Protein AF-A0A8I1QKW9-F1 (afdb_monomer)

Mean predicted aligned error: 4.14 Å

Foldseek 3Di:
DWDADPQWIWDWDDDQWIKTWIADHPPRDTDPDIFTDGVVVPPVNSVVRVNVVVVVVVVVVVVVVVVVD

Sequence (69 aa):
MDDSYRGYTIRVTRAAQWHAILLEPGTGAVLPTKATALLREGRGIAMDRARKLVDIYVTASEFSRERAA

Secondary structure (DSSP, 8-state):
--EEETTEEEEEEESSSEEEEEE-TTT-PBPS--EEE-TTTHHHHHHHHHHHHHHHHHHHHHHHHHTT-

Radius of gyration: 12.97 Å; Cα contacts (8 Å, |Δi|>4): 103; chains: 1; bounding box: 29×24×40 Å

Structure (mmCIF, N/CA/C/O backbone):
data_AF-A0A8I1QKW9-F1
#
_entry.id   AF-A0A8I1QKW9-F1
#
loop_
_atom_site.group_PDB
_atom_site.id
_atom_site.type_symbol
_atom_site.label_atom_id
_atom_site.label_alt_id
_atom_site.label_comp_id
_atom_site.label_asym_id
_atom_site.label_entity_id
_atom_site.label_seq_id
_atom_site.pdbx_PDB_ins_code
_atom_site.Cartn_x
_atom_site.Cartn_y
_atom_site.Cartn_z
_atom_site.occupancy
_atom_site.B_iso_or_equiv
_atom_site.auth_seq_id
_atom_site.auth_comp_id
_atom_site.auth_asym_id
_atom_site.auth_atom_id
_atom_site.pdbx_PDB_model_num
ATOM 1 N N . MET A 1 1 ? 6.406 -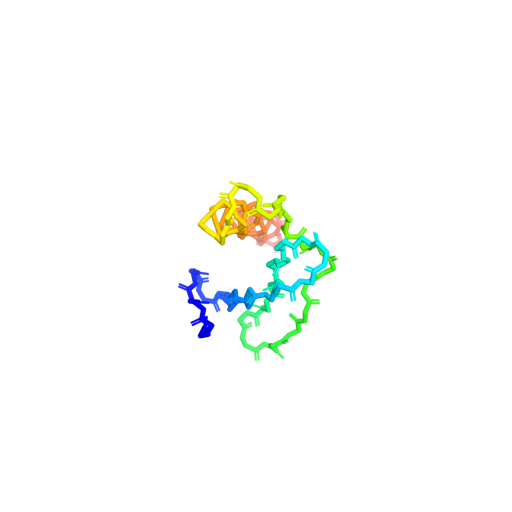12.388 -3.634 1.00 67.19 1 MET A N 1
ATOM 2 C CA . MET A 1 1 ? 6.389 -12.578 -2.174 1.00 67.19 1 MET A CA 1
ATOM 3 C C . MET A 1 1 ? 5.752 -11.344 -1.573 1.00 67.19 1 MET A C 1
ATOM 5 O O . MET A 1 1 ? 6.182 -10.236 -1.909 1.00 67.19 1 MET A O 1
ATOM 9 N N . ASP A 1 2 ? 4.679 -11.557 -0.823 1.00 85.50 2 ASP A N 1
ATOM 10 C CA . ASP A 1 2 ? 3.943 -10.497 -0.138 1.00 85.50 2 ASP A CA 1
ATOM 11 C C . ASP A 1 2 ? 4.756 -10.033 1.078 1.00 85.50 2 ASP A C 1
ATOM 13 O O . ASP A 1 2 ? 5.472 -10.836 1.676 1.00 85.50 2 ASP A O 1
ATOM 17 N N . ASP A 1 3 ? 4.700 -8.739 1.385 1.00 92.75 3 ASP A N 1
ATOM 18 C CA . ASP A 1 3 ? 5.356 -8.139 2.554 1.00 92.75 3 ASP A CA 1
ATOM 19 C C . ASP A 1 3 ? 4.290 -7.703 3.566 1.00 92.75 3 ASP A C 1
ATOM 21 O O . ASP A 1 3 ? 3.168 -7.384 3.173 1.00 92.75 3 ASP A O 1
ATOM 25 N N . SER A 1 4 ? 4.618 -7.687 4.854 1.00 94.31 4 SER A N 1
ATOM 26 C CA . SER A 1 4 ? 3.697 -7.252 5.910 1.00 94.31 4 SER A CA 1
ATOM 27 C C . SER A 1 4 ? 4.225 -5.995 6.585 1.00 94.31 4 SER A C 1
ATOM 29 O O . SER A 1 4 ? 5.397 -5.921 6.956 1.00 94.31 4 SER A O 1
ATOM 31 N N . TYR A 1 5 ? 3.365 -4.991 6.749 1.00 96.50 5 TYR A N 1
ATOM 32 C CA . TYR A 1 5 ? 3.721 -3.730 7.390 1.00 96.50 5 TYR A CA 1
ATOM 33 C C . TYR A 1 5 ? 2.557 -3.194 8.223 1.00 96.50 5 TYR A C 1
ATOM 35 O O . TYR A 1 5 ? 1.468 -2.967 7.702 1.00 96.50 5 TYR A O 1
ATOM 43 N N . ARG A 1 6 ? 2.778 -3.008 9.533 1.00 94.31 6 ARG A N 1
ATOM 44 C CA . ARG A 1 6 ? 1.747 -2.584 10.508 1.00 94.31 6 ARG A CA 1
ATOM 45 C C . ARG A 1 6 ? 0.450 -3.415 10.437 1.00 94.31 6 ARG A C 1
ATOM 47 O O . ARG A 1 6 ? -0.643 -2.890 10.607 1.00 94.31 6 ARG A O 1
ATOM 54 N N . GLY A 1 7 ? 0.573 -4.712 10.145 1.00 94.12 7 GLY A N 1
ATOM 55 C CA . GLY A 1 7 ? -0.556 -5.638 9.983 1.00 94.12 7 GLY A CA 1
ATOM 56 C C . GLY A 1 7 ? -1.198 -5.642 8.591 1.00 94.12 7 GLY A C 1
ATOM 57 O O . GLY A 1 7 ? -1.897 -6.595 8.258 1.00 94.12 7 GLY A O 1
ATOM 58 N N . TYR A 1 8 ? -0.922 -4.648 7.746 1.00 95.62 8 TYR A N 1
ATOM 59 C CA . TYR A 1 8 ? -1.364 -4.644 6.353 1.00 95.62 8 TYR A CA 1
ATOM 60 C C . TYR A 1 8 ? -0.481 -5.556 5.512 1.00 95.62 8 TYR A C 1
ATOM 62 O O . TYR A 1 8 ? 0.739 -5.592 5.682 1.00 95.62 8 TYR A O 1
ATOM 70 N N . THR A 1 9 ? -1.089 -6.246 4.550 1.00 97.25 9 THR A N 1
ATOM 71 C CA . THR A 1 9 ? -0.331 -7.003 3.547 1.00 97.25 9 THR A CA 1
ATOM 72 C C . THR A 1 9 ? -0.104 -6.137 2.316 1.00 97.25 9 THR A C 1
ATOM 74 O O . THR A 1 9 ? -1.044 -5.575 1.756 1.00 97.25 9 THR A O 1
ATOM 77 N N . ILE A 1 10 ? 1.145 -6.050 1.870 1.00 97.50 10 ILE A N 1
ATOM 78 C CA . ILE A 1 10 ? 1.556 -5.352 0.658 1.00 97.50 10 ILE A CA 1
ATOM 79 C C . ILE A 1 10 ? 1.912 -6.389 -0.404 1.00 97.50 10 ILE A C 1
ATOM 81 O O . ILE A 1 10 ? 2.943 -7.068 -0.335 1.00 97.50 10 ILE A O 1
ATOM 85 N N . ARG A 1 11 ? 1.079 -6.471 -1.440 1.00 96.12 11 ARG A N 1
ATOM 86 C CA . ARG A 1 11 ? 1.326 -7.312 -2.611 1.00 96.12 11 ARG A CA 1
ATOM 87 C C . ARG A 1 11 ? 1.834 -6.460 -3.758 1.00 96.12 11 ARG A C 1
ATOM 89 O O . ARG A 1 11 ? 1.118 -5.601 -4.269 1.00 96.12 11 ARG A O 1
ATOM 96 N N . VAL A 1 12 ? 3.067 -6.721 -4.190 1.00 95.94 12 VAL A N 1
ATOM 97 C CA . VAL A 1 12 ? 3.675 -5.995 -5.309 1.00 95.94 12 VAL A CA 1
ATOM 98 C C . VAL A 1 12 ? 3.662 -6.840 -6.577 1.00 95.94 12 VAL A C 1
ATOM 100 O O . VAL A 1 12 ? 4.312 -7.883 -6.639 1.00 95.94 12 VAL A O 1
ATOM 103 N N . THR A 1 13 ? 2.958 -6.363 -7.600 1.00 95.19 13 THR A N 1
ATOM 104 C CA . THR A 1 13 ? 2.875 -6.980 -8.929 1.00 95.19 13 THR A CA 1
ATOM 105 C C . THR A 1 13 ? 3.549 -6.102 -9.976 1.00 95.19 13 THR A C 1
ATOM 107 O O . THR A 1 13 ? 3.568 -4.874 -9.858 1.00 95.19 13 THR A O 1
ATOM 110 N N . ARG A 1 14 ? 4.074 -6.721 -11.033 1.00 95.19 14 ARG A N 1
ATOM 111 C CA . ARG A 1 14 ? 4.683 -6.021 -12.167 1.00 95.19 14 ARG A CA 1
ATOM 112 C C . ARG A 1 14 ? 3.813 -6.186 -13.407 1.00 95.19 14 ARG A C 1
ATOM 114 O O . ARG A 1 14 ? 3.511 -7.310 -13.788 1.00 95.19 14 ARG A O 1
ATOM 121 N N . ALA A 1 15 ? 3.470 -5.071 -14.038 1.00 89.94 15 ALA A N 1
ATOM 122 C CA . ALA A 1 15 ? 2.860 -5.029 -15.365 1.00 89.94 15 ALA A CA 1
ATOM 123 C C . ALA A 1 15 ? 3.621 -3.995 -16.217 1.00 89.94 15 ALA A C 1
ATOM 125 O O . ALA A 1 15 ? 4.847 -4.069 -16.306 1.00 89.94 15 ALA A O 1
ATOM 126 N N . ALA A 1 16 ? 2.934 -2.987 -16.766 1.00 95.00 16 ALA A N 1
ATOM 127 C CA . ALA A 1 16 ? 3.565 -1.820 -17.396 1.00 95.00 16 ALA A CA 1
ATOM 128 C C . ALA A 1 16 ? 4.360 -0.949 -16.397 1.00 95.00 16 ALA A C 1
ATOM 130 O O . ALA A 1 16 ? 5.252 -0.198 -16.780 1.00 95.00 16 ALA A O 1
ATOM 131 N N . GLN A 1 17 ? 4.049 -1.071 -15.107 1.00 97.31 17 GLN A N 1
ATOM 132 C CA . GLN A 1 17 ? 4.752 -0.455 -13.987 1.00 97.31 17 GLN A CA 1
ATOM 133 C C . GLN A 1 17 ? 4.652 -1.371 -12.755 1.00 97.31 17 GLN A C 1
ATOM 135 O O . GLN A 1 17 ? 3.975 -2.406 -12.788 1.00 97.31 17 GLN A O 1
ATOM 140 N N . TRP A 1 18 ? 5.341 -1.021 -11.674 1.00 97.75 18 TRP A N 1
ATOM 141 C CA . TRP A 1 18 ? 5.164 -1.674 -10.383 1.00 97.75 18 TRP A CA 1
ATOM 142 C C . TRP A 1 18 ? 3.886 -1.171 -9.726 1.00 97.75 18 TRP A C 1
ATOM 144 O O . TRP A 1 18 ? 3.652 0.035 -9.648 1.00 97.75 18 TRP A O 1
ATOM 154 N N . HIS A 1 19 ? 3.080 -2.102 -9.234 1.00 97.12 19 HIS A N 1
ATOM 155 C CA . HIS A 1 19 ? 1.860 -1.832 -8.488 1.00 97.12 19 HIS A CA 1
ATOM 156 C C . HIS A 1 19 ? 1.965 -2.489 -7.123 1.00 97.12 19 HIS A C 1
ATOM 158 O O . HIS A 1 19 ? 2.200 -3.690 -7.050 1.00 97.12 19 HIS A O 1
ATOM 164 N N . ALA A 1 20 ? 1.774 -1.715 -6.065 1.00 97.06 20 ALA A N 1
ATOM 165 C CA . ALA A 1 20 ? 1.695 -2.198 -4.700 1.00 97.06 20 ALA A CA 1
ATOM 166 C C . ALA A 1 20 ? 0.252 -2.061 -4.208 1.00 97.06 20 ALA A C 1
ATOM 168 O O . ALA A 1 20 ? -0.261 -0.952 -4.038 1.00 97.06 20 ALA A O 1
ATOM 169 N N . ILE A 1 21 ? -0.400 -3.206 -4.043 1.00 96.00 21 ILE A N 1
ATOM 170 C CA . ILE A 1 21 ? -1.770 -3.347 -3.557 1.00 96.00 21 ILE A CA 1
ATOM 171 C C . ILE A 1 21 ? -1.709 -3.577 -2.049 1.00 96.00 21 ILE A C 1
ATOM 173 O O . ILE A 1 21 ? -0.880 -4.359 -1.581 1.00 96.00 21 ILE A O 1
ATOM 177 N N . LEU A 1 22 ? -2.581 -2.898 -1.311 1.00 96.31 22 LEU A N 1
ATOM 178 C CA . LEU A 1 22 ? -2.678 -2.996 0.141 1.00 96.31 22 LEU A CA 1
ATOM 179 C C . LEU A 1 22 ? -3.901 -3.828 0.513 1.00 96.31 22 LEU A C 1
ATOM 181 O O . LEU A 1 22 ? -4.976 -3.611 -0.047 1.00 96.31 22 LEU A O 1
ATOM 185 N N . LEU A 1 23 ? -3.739 -4.751 1.453 1.00 95.50 23 LEU A N 1
ATOM 186 C CA . LEU A 1 23 ? -4.834 -5.507 2.046 1.00 95.50 23 LEU A CA 1
ATOM 187 C C . LEU A 1 23 ? -4.937 -5.162 3.529 1.00 95.50 23 LEU A C 1
ATOM 189 O O . LEU A 1 23 ? -3.925 -5.156 4.237 1.00 95.50 23 LEU A O 1
ATOM 193 N N . GLU A 1 24 ? -6.155 -4.879 3.976 1.00 93.06 24 GLU A N 1
ATOM 194 C CA . GLU A 1 24 ? -6.471 -4.527 5.356 1.00 93.06 24 GLU A CA 1
ATOM 195 C C . GLU A 1 24 ? -6.272 -5.726 6.308 1.00 93.06 24 GLU A C 1
ATOM 197 O O . GLU A 1 24 ? -6.659 -6.855 5.972 1.00 93.06 24 GLU A O 1
ATOM 202 N N . PRO A 1 25 ? -5.679 -5.512 7.501 1.00 91.44 25 PRO A N 1
ATOM 203 C CA . PRO A 1 25 ? -5.581 -6.543 8.527 1.00 91.44 25 PRO A CA 1
ATOM 204 C C . PRO A 1 25 ? -6.961 -7.056 8.950 1.00 91.44 25 PRO A C 1
ATOM 206 O O . PRO A 1 25 ? -7.897 -6.292 9.160 1.00 91.44 25 PRO A O 1
ATOM 209 N N . GLY A 1 26 ? -7.077 -8.371 9.133 1.00 89.56 26 GLY A N 1
ATOM 210 C CA . GLY A 1 26 ? -8.284 -9.022 9.650 1.00 89.56 26 GLY A CA 1
ATOM 211 C C . GLY A 1 26 ? -9.356 -9.296 8.595 1.00 89.56 26 GLY A C 1
ATOM 212 O O . GLY A 1 26 ? -9.891 -10.401 8.570 1.00 89.56 26 GLY A O 1
ATOM 213 N N . THR A 1 27 ? -9.634 -8.348 7.698 1.00 92.38 27 THR A N 1
ATOM 214 C CA . THR A 1 27 ? -10.645 -8.523 6.636 1.00 92.38 27 THR A CA 1
ATOM 215 C C . THR A 1 27 ? -10.049 -9.063 5.336 1.00 92.38 27 THR A C 1
ATOM 217 O O . THR A 1 27 ? -10.744 -9.718 4.561 1.00 92.38 27 THR A O 1
ATOM 220 N N . GLY A 1 28 ? -8.769 -8.777 5.068 1.00 91.88 28 GLY A N 1
ATOM 221 C CA . GLY A 1 28 ? -8.140 -9.052 3.776 1.00 91.88 28 GLY A CA 1
ATOM 222 C C . GLY A 1 28 ? -8.684 -8.183 2.636 1.00 91.88 28 GLY A C 1
ATOM 223 O O . GLY A 1 28 ? -8.369 -8.443 1.472 1.00 91.88 28 GLY A O 1
ATOM 224 N N . ALA A 1 29 ? -9.493 -7.163 2.943 1.00 93.81 29 ALA A N 1
ATOM 225 C CA . ALA A 1 29 ? -10.076 -6.281 1.945 1.00 93.81 29 ALA A CA 1
ATOM 226 C C . ALA A 1 29 ? -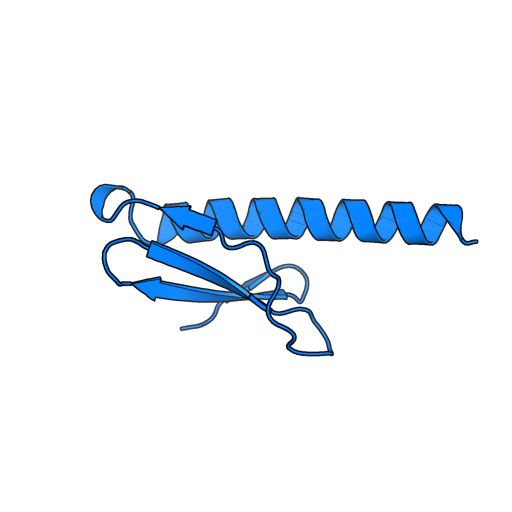8.982 -5.481 1.230 1.00 93.81 29 ALA A C 1
ATOM 228 O O . ALA A 1 29 ? -8.080 -4.927 1.859 1.00 93.81 29 ALA A O 1
ATOM 229 N N . VAL A 1 30 ? -9.066 -5.407 -0.098 1.00 94.88 30 VAL A N 1
ATOM 230 C CA . VAL A 1 30 ? -8.140 -4.600 -0.896 1.00 94.88 30 VAL A CA 1
ATOM 231 C C . VAL A 1 30 ? -8.495 -3.128 -0.731 1.00 94.88 30 VAL A C 1
ATOM 233 O O . VAL A 1 30 ? -9.612 -2.719 -1.047 1.00 94.88 30 VAL A O 1
ATOM 236 N N . LEU A 1 31 ? -7.534 -2.320 -0.283 1.00 92.44 31 LEU A N 1
ATOM 237 C CA . LEU A 1 31 ? -7.733 -0.878 -0.207 1.00 92.44 31 LEU A CA 1
ATOM 238 C C . LEU A 1 31 ? -7.806 -0.278 -1.620 1.00 92.44 31 LEU A C 1
ATOM 240 O O . LEU A 1 31 ? -7.060 -0.693 -2.513 1.00 92.44 31 LEU A O 1
ATOM 244 N N . PRO A 1 32 ? -8.669 0.731 -1.836 1.00 90.19 32 PRO A N 1
ATOM 245 C CA . PRO A 1 32 ? -8.879 1.315 -3.160 1.00 90.19 32 PRO A CA 1
ATOM 246 C C . PRO A 1 32 ? -7.633 2.042 -3.686 1.00 90.19 32 PRO A C 1
ATOM 248 O O . PRO A 1 32 ? -7.412 2.113 -4.897 1.00 90.19 32 PRO A O 1
ATOM 251 N N . THR A 1 33 ? -6.797 2.563 -2.787 1.00 91.31 33 THR A N 1
ATOM 252 C CA . THR A 1 33 ? -5.563 3.257 -3.153 1.00 91.31 33 THR A CA 1
ATOM 253 C C . THR A 1 33 ? -4.410 2.268 -3.258 1.00 91.31 33 THR A C 1
ATOM 255 O O . THR A 1 33 ? -4.099 1.538 -2.318 1.00 91.31 33 THR A O 1
ATOM 258 N N . LYS A 1 34 ? -3.724 2.294 -4.402 1.00 91.38 34 LYS A N 1
ATOM 259 C CA . LYS A 1 34 ? -2.500 1.528 -4.657 1.00 91.38 34 LYS A CA 1
ATOM 260 C C . LYS A 1 34 ? -1.312 2.462 -4.843 1.00 91.38 34 LYS A C 1
ATOM 262 O O . LYS A 1 34 ? -1.447 3.529 -5.440 1.00 91.38 34 LYS A O 1
ATOM 267 N N . ALA A 1 35 ? -0.137 2.031 -4.400 1.00 96.62 35 ALA A N 1
ATOM 268 C CA . ALA A 1 35 ? 1.114 2.709 -4.722 1.00 96.62 35 ALA 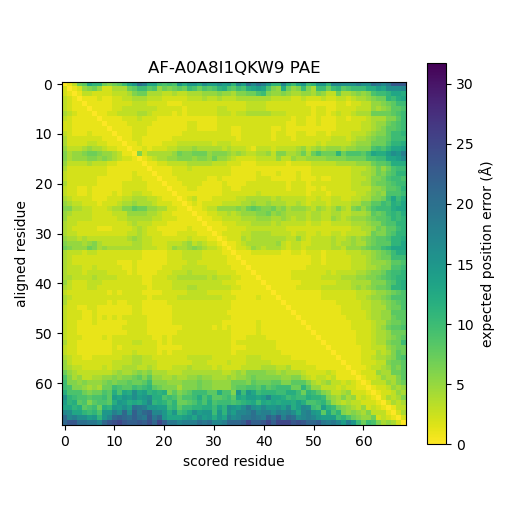A CA 1
ATOM 269 C C . ALA A 1 35 ? 1.640 2.224 -6.078 1.00 96.62 35 ALA A C 1
ATOM 271 O O . ALA A 1 35 ? 1.505 1.048 -6.428 1.00 96.62 35 ALA A O 1
ATOM 272 N N . THR A 1 36 ? 2.260 3.116 -6.847 1.00 97.50 36 THR A N 1
ATOM 273 C CA . THR A 1 36 ? 2.876 2.768 -8.133 1.00 97.50 36 THR A CA 1
ATOM 274 C C . THR A 1 36 ? 4.299 3.290 -8.242 1.00 97.50 36 THR A C 1
ATOM 276 O O . THR A 1 36 ? 4.660 4.296 -7.627 1.00 97.50 36 THR A O 1
ATOM 279 N N . ALA A 1 37 ? 5.118 2.608 -9.039 1.00 97.94 37 ALA A N 1
ATOM 280 C CA . ALA A 1 37 ? 6.441 3.080 -9.431 1.00 97.94 37 ALA A CA 1
ATOM 281 C C . ALA A 1 37 ? 6.768 2.641 -10.858 1.00 97.94 37 ALA A C 1
ATOM 283 O O . ALA A 1 37 ? 6.419 1.532 -11.265 1.00 97.94 37 ALA A O 1
ATOM 284 N N . LEU A 1 38 ? 7.460 3.488 -11.615 1.00 98.12 38 LEU A N 1
ATOM 285 C CA . LEU A 1 38 ? 7.931 3.158 -12.957 1.00 98.12 38 LEU A CA 1
ATOM 286 C C . LEU A 1 38 ? 8.854 1.936 -12.913 1.00 98.12 38 LEU A C 1
ATOM 288 O O . LEU A 1 38 ? 9.539 1.688 -11.921 1.00 98.12 38 LEU A O 1
ATOM 292 N N . LEU A 1 39 ? 8.956 1.201 -14.023 1.00 97.44 39 LEU A N 1
ATOM 293 C CA . LEU A 1 39 ? 9.832 0.024 -14.092 1.00 97.44 39 LEU A CA 1
ATOM 294 C C . LEU A 1 39 ? 11.287 0.346 -13.719 1.00 97.44 39 LEU A C 1
ATOM 296 O O . LEU A 1 39 ? 11.898 -0.434 -12.993 1.00 97.44 39 LEU A O 1
ATOM 300 N N . ARG A 1 40 ? 11.788 1.515 -14.151 1.00 97.62 40 ARG A N 1
ATOM 301 C CA . ARG A 1 40 ? 13.138 2.021 -13.841 1.00 97.62 40 ARG A CA 1
ATOM 302 C C . ARG A 1 40 ? 13.350 2.407 -12.374 1.00 97.62 40 ARG A C 1
ATOM 304 O O . ARG A 1 40 ? 14.479 2.386 -11.914 1.00 97.62 40 ARG A O 1
ATOM 311 N N . GLU A 1 41 ? 12.285 2.772 -11.657 1.00 97.81 41 GLU A N 1
ATOM 312 C CA . GLU A 1 41 ? 12.345 3.072 -10.217 1.00 97.81 41 GLU A CA 1
ATOM 313 C C . GLU A 1 41 ? 12.430 1.779 -9.393 1.00 97.81 41 GLU A C 1
ATOM 315 O O . GLU A 1 41 ? 13.018 1.747 -8.316 1.00 97.81 41 GLU A O 1
ATOM 320 N N . GLY A 1 42 ? 11.867 0.690 -9.919 1.00 97.31 42 GLY A N 1
ATOM 321 C CA . GLY A 1 42 ? 11.984 -0.630 -9.322 1.00 97.31 42 GLY A CA 1
ATOM 322 C C . GLY A 1 42 ? 10.940 -0.935 -8.246 1.00 97.31 42 GLY A C 1
ATOM 323 O O . GLY A 1 42 ? 10.146 -0.097 -7.813 1.00 97.31 42 GLY A O 1
ATOM 324 N N . ARG A 1 43 ? 10.960 -2.197 -7.802 1.00 96.38 43 ARG A N 1
ATOM 325 C CA . ARG A 1 43 ? 10.041 -2.739 -6.790 1.00 96.38 43 ARG A CA 1
ATOM 326 C C . ARG A 1 43 ? 10.154 -2.010 -5.447 1.00 96.38 43 ARG A C 1
ATOM 328 O O . ARG A 1 43 ? 9.138 -1.819 -4.788 1.00 96.38 43 ARG A O 1
ATOM 335 N N . GLY A 1 44 ? 11.371 -1.631 -5.048 1.00 96.31 44 GLY A N 1
ATOM 336 C CA . GLY A 1 44 ? 11.640 -0.980 -3.760 1.00 96.31 44 GLY A CA 1
ATOM 337 C C . GLY A 1 44 ? 10.870 0.329 -3.603 1.00 96.31 44 GLY A C 1
ATOM 338 O O . GLY A 1 44 ? 10.164 0.505 -2.622 1.00 96.31 44 GLY A O 1
ATOM 339 N N . ILE A 1 45 ? 10.871 1.175 -4.636 1.00 98.06 45 ILE A N 1
ATOM 340 C CA . ILE A 1 45 ? 10.146 2.451 -4.610 1.00 98.06 45 ILE A CA 1
ATOM 341 C C . ILE A 1 45 ? 8.629 2.251 -4.495 1.00 98.06 45 ILE A C 1
ATOM 343 O O . ILE A 1 45 ? 7.966 2.984 -3.760 1.00 98.06 45 ILE A O 1
ATOM 347 N N . ALA A 1 46 ? 8.061 1.249 -5.175 1.00 97.56 46 ALA A N 1
ATOM 348 C CA . ALA A 1 46 ? 6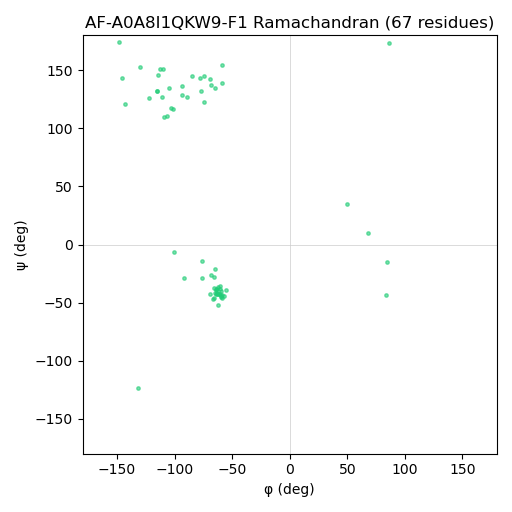.644 0.919 -5.008 1.00 97.56 46 ALA A CA 1
ATOM 349 C C . ALA A 1 46 ? 6.333 0.456 -3.575 1.00 97.56 46 ALA A C 1
ATOM 351 O O . ALA A 1 46 ? 5.295 0.829 -3.031 1.00 97.56 46 ALA A O 1
ATOM 352 N N . MET A 1 47 ? 7.240 -0.308 -2.955 1.00 97.38 47 MET A N 1
ATOM 353 C CA . MET A 1 47 ? 7.117 -0.748 -1.564 1.00 97.38 47 MET A CA 1
ATOM 354 C C . MET A 1 47 ? 7.202 0.427 -0.580 1.00 97.38 47 MET A C 1
ATOM 356 O O . MET A 1 47 ? 6.350 0.553 0.293 1.00 97.38 47 MET A O 1
ATOM 360 N N . ASP A 1 48 ? 8.169 1.328 -0.744 1.00 97.81 48 ASP A N 1
ATOM 361 C CA . ASP A 1 48 ? 8.330 2.491 0.138 1.0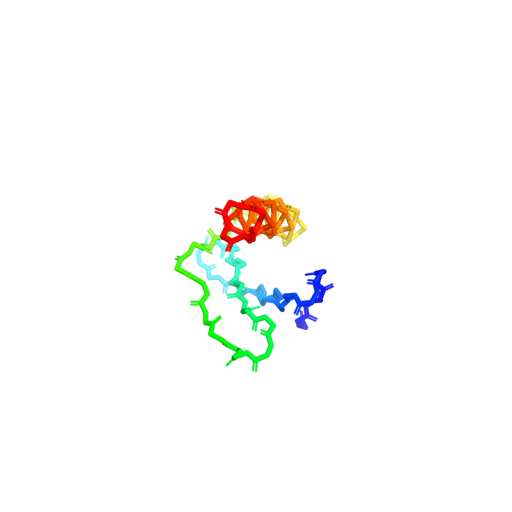0 97.81 48 ASP A CA 1
ATOM 362 C C . ASP A 1 48 ? 7.117 3.425 0.065 1.00 97.81 48 ASP A C 1
ATOM 364 O O . ASP A 1 48 ? 6.621 3.904 1.086 1.00 97.81 48 ASP A O 1
ATOM 368 N N . ARG A 1 49 ? 6.587 3.652 -1.144 1.00 97.88 49 ARG A N 1
ATOM 369 C CA . ARG A 1 49 ? 5.340 4.408 -1.342 1.00 97.88 49 ARG A CA 1
ATOM 370 C C . ARG A 1 49 ? 4.143 3.696 -0.706 1.00 97.88 49 ARG A C 1
ATOM 372 O O . ARG A 1 49 ? 3.296 4.360 -0.118 1.00 97.88 49 ARG A O 1
ATOM 379 N N . ALA A 1 50 ? 4.082 2.367 -0.784 1.00 97.50 50 ALA A N 1
ATOM 380 C CA . ALA A 1 50 ? 3.029 1.577 -0.152 1.00 97.50 50 ALA A CA 1
ATOM 381 C C . ALA A 1 50 ? 3.064 1.678 1.378 1.00 97.50 50 ALA A C 1
ATOM 383 O O . ALA A 1 50 ? 2.018 1.871 1.991 1.00 97.50 50 ALA A O 1
ATOM 384 N N . ARG A 1 51 ? 4.251 1.634 1.993 1.00 97.31 51 ARG A N 1
ATOM 385 C CA . ARG A 1 51 ? 4.409 1.817 3.446 1.00 97.31 51 ARG A CA 1
ATOM 386 C C . ARG A 1 51 ? 3.934 3.198 3.901 1.00 97.31 51 ARG A C 1
ATOM 388 O O . ARG A 1 51 ? 3.162 3.279 4.847 1.00 97.31 51 ARG A O 1
ATOM 395 N N . LYS A 1 52 ? 4.272 4.256 3.153 1.00 97.19 52 LYS A N 1
ATOM 396 C CA . LYS A 1 52 ? 3.762 5.616 3.417 1.00 97.19 52 LYS A CA 1
ATOM 397 C C . LYS A 1 52 ? 2.237 5.704 3.335 1.00 97.19 52 LYS A C 1
ATOM 399 O O . LYS A 1 52 ? 1.624 6.389 4.145 1.00 97.19 52 LYS A O 1
ATOM 404 N N . LEU A 1 53 ? 1.617 5.019 2.371 1.00 96.00 53 LEU A N 1
ATOM 405 C CA . LEU A 1 53 ? 0.155 4.949 2.290 1.00 96.00 53 LEU A CA 1
ATOM 406 C C . LEU A 1 53 ? -0.440 4.236 3.509 1.00 96.00 53 LEU A C 1
ATOM 408 O O . LEU A 1 53 ? -1.421 4.719 4.064 1.00 96.00 53 LEU A O 1
ATOM 412 N N . VAL A 1 54 ? 0.163 3.129 3.953 1.00 95.69 54 VAL A N 1
ATOM 413 C CA . VAL A 1 54 ? -0.257 2.433 5.181 1.00 95.69 54 VAL A CA 1
ATOM 414 C C . VAL A 1 54 ? -0.151 3.347 6.401 1.00 95.69 54 VAL A C 1
ATOM 416 O O . VAL A 1 54 ? -1.097 3.400 7.180 1.00 95.69 54 VAL A O 1
ATOM 419 N N . ASP A 1 55 ? 0.941 4.101 6.553 1.00 95.69 55 ASP A N 1
ATOM 420 C CA . ASP A 1 55 ? 1.087 5.054 7.661 1.00 95.69 55 ASP A CA 1
ATOM 421 C C . ASP A 1 55 ? -0.055 6.084 7.670 1.00 95.69 55 ASP A C 1
ATOM 423 O O . ASP A 1 55 ? -0.664 6.313 8.713 1.00 95.69 55 ASP A O 1
ATOM 427 N N . ILE A 1 56 ? -0.422 6.631 6.503 1.00 94.06 56 ILE A N 1
ATOM 428 C CA . ILE A 1 56 ? -1.557 7.561 6.370 1.00 94.06 56 ILE A CA 1
ATOM 429 C C . ILE A 1 56 ? -2.873 6.901 6.809 1.00 94.06 56 ILE A C 1
ATOM 431 O O . ILE A 1 56 ? -3.643 7.512 7.552 1.00 94.06 56 ILE A O 1
ATOM 435 N N . TYR A 1 57 ? -3.136 5.661 6.383 1.00 90.50 57 TYR A N 1
ATOM 436 C CA . TYR A 1 57 ? -4.346 4.930 6.779 1.00 90.50 57 TYR A CA 1
ATOM 437 C C . TYR A 1 57 ? -4.405 4.670 8.283 1.00 90.50 57 TYR A C 1
ATOM 439 O O . TYR A 1 57 ? -5.456 4.851 8.899 1.00 90.50 57 TYR A O 1
ATOM 447 N N . VAL A 1 58 ? -3.282 4.272 8.881 1.00 91.00 58 VAL A N 1
ATOM 448 C CA . VAL A 1 58 ? -3.191 4.020 10.321 1.00 91.00 58 VAL A CA 1
ATOM 449 C C . VAL A 1 58 ? -3.475 5.305 11.091 1.00 91.00 58 VAL A C 1
ATOM 451 O O . VAL A 1 58 ? -4.398 5.306 11.905 1.00 91.00 58 VAL A O 1
ATOM 454 N N . THR A 1 59 ? -2.793 6.405 10.762 1.00 91.19 59 THR A N 1
ATOM 455 C CA . THR A 1 59 ? -3.006 7.703 11.418 1.00 91.19 59 THR A CA 1
ATOM 456 C C . THR A 1 59 ? -4.447 8.192 11.268 1.00 91.19 59 THR A C 1
ATOM 458 O O . THR A 1 59 ? -5.050 8.631 12.246 1.00 91.19 59 THR A O 1
ATOM 461 N N . ALA A 1 60 ? -5.043 8.070 10.077 1.00 85.50 60 ALA A N 1
ATOM 462 C CA . ALA A 1 60 ? -6.442 8.441 9.867 1.00 85.50 60 ALA A CA 1
ATOM 463 C C . ALA A 1 60 ? -7.397 7.587 10.723 1.00 85.50 60 ALA A C 1
ATOM 465 O O . ALA A 1 60 ? -8.314 8.124 11.343 1.00 85.50 60 ALA A O 1
ATOM 466 N N . SER A 1 61 ? -7.160 6.272 10.805 1.00 82.12 61 SER A N 1
ATOM 467 C CA . SER A 1 61 ? -7.989 5.356 11.600 1.00 82.12 61 SER A CA 1
ATOM 468 C C . SER A 1 61 ? -7.896 5.619 13.105 1.00 82.12 61 SER A C 1
ATOM 470 O O . SER A 1 61 ? -8.894 5.514 13.814 1.00 82.12 61 SER A O 1
ATOM 472 N N . GLU A 1 62 ? -6.706 5.967 13.598 1.00 85.38 62 GLU A N 1
ATOM 473 C CA . GLU A 1 62 ? -6.468 6.309 15.001 1.00 85.38 62 GLU A CA 1
ATOM 474 C C . GLU A 1 62 ? -7.203 7.594 15.368 1.00 85.38 62 GLU A C 1
ATOM 476 O O . GLU A 1 62 ? -7.949 7.607 16.346 1.00 85.38 62 GLU A O 1
ATOM 481 N N . PHE A 1 63 ? -7.098 8.620 14.521 1.00 71.06 63 PHE A N 1
ATOM 482 C CA . PHE A 1 63 ? -7.812 9.878 14.711 1.00 71.06 63 PHE A CA 1
ATOM 483 C C . PHE A 1 63 ? -9.337 9.690 14.717 1.00 71.06 63 PHE A C 1
ATOM 485 O O . PHE A 1 63 ? -10.041 10.258 15.552 1.00 71.06 63 PHE A O 1
ATOM 492 N N . SER A 1 64 ? -9.872 8.862 13.813 1.00 72.31 64 SER A N 1
ATOM 493 C CA . SER A 1 64 ? -11.305 8.544 13.804 1.00 72.31 64 SER A CA 1
ATOM 494 C C . SER A 1 64 ? -11.763 7.827 15.078 1.00 72.31 64 SER A C 1
ATOM 496 O O . SER A 1 64 ? -12.866 8.101 15.545 1.00 72.31 64 SER A O 1
ATOM 498 N N . ARG A 1 65 ? -10.938 6.941 15.656 1.00 73.62 65 ARG A N 1
ATOM 499 C CA . ARG A 1 65 ? -11.255 6.255 16.922 1.00 73.62 65 ARG A CA 1
ATOM 500 C C . ARG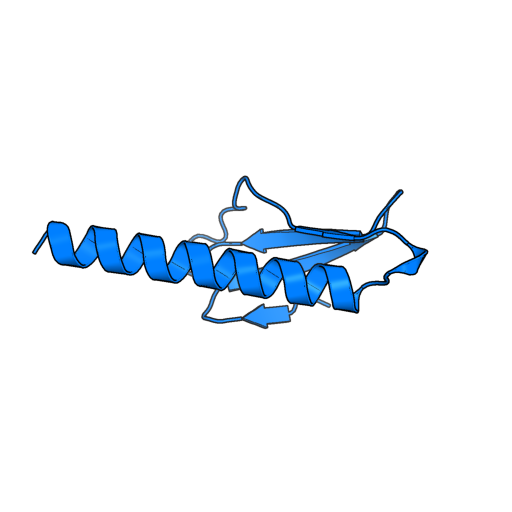 A 1 65 ? -11.233 7.204 18.118 1.00 73.62 65 ARG A C 1
ATOM 502 O O . ARG A 1 65 ? -12.143 7.139 18.933 1.00 73.62 65 ARG A O 1
ATOM 509 N N . GLU A 1 66 ? -10.246 8.095 18.202 1.00 70.06 66 GLU A N 1
ATOM 510 C CA . GLU A 1 66 ? -10.139 9.082 19.289 1.00 70.06 66 GLU A CA 1
ATOM 511 C C . GLU A 1 66 ? -11.348 10.027 19.334 1.00 70.06 66 GLU A C 1
ATOM 513 O O . GLU A 1 66 ? -11.821 10.380 20.405 1.00 70.06 66 GLU A O 1
ATOM 518 N N . ARG A 1 67 ? -11.902 10.397 18.174 1.00 64.75 67 ARG A N 1
ATOM 519 C CA . ARG A 1 67 ? -13.090 11.265 18.085 1.00 64.75 67 ARG A CA 1
ATOM 520 C C . ARG A 1 67 ? -14.409 10.559 18.420 1.00 64.75 67 ARG A C 1
ATOM 522 O O . ARG A 1 67 ? -15.420 11.244 18.557 1.00 64.75 67 ARG A O 1
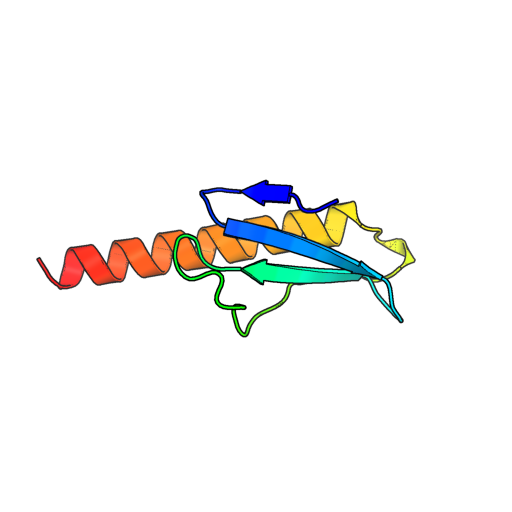ATOM 529 N N . ALA A 1 68 ? -14.415 9.229 18.475 1.00 60.97 68 ALA A N 1
ATOM 530 C CA . ALA A 1 68 ? -15.598 8.414 18.744 1.00 60.97 68 ALA A CA 1
ATOM 531 C C . ALA A 1 68 ? -15.677 7.903 20.197 1.00 60.97 68 ALA A C 1
ATOM 533 O O . ALA A 1 68 ?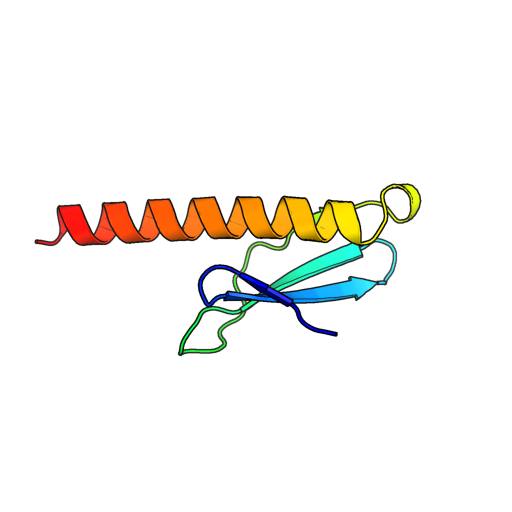 -16.684 7.288 20.550 1.00 60.97 68 ALA A O 1
ATOM 534 N N . ALA A 1 69 ? -14.632 8.129 21.002 1.00 58.06 69 ALA A N 1
ATOM 535 C CA . ALA A 1 69 ? -14.558 7.815 22.431 1.00 58.06 69 ALA A CA 1
ATOM 536 C C . ALA A 1 69 ? -14.908 9.042 23.287 1.00 58.06 69 ALA A C 1
ATOM 538 O O . ALA A 1 69 ? -15.464 8.832 24.387 1.00 58.06 69 ALA A O 1
#

Nearest PDB structures (foldseek):
  8a3t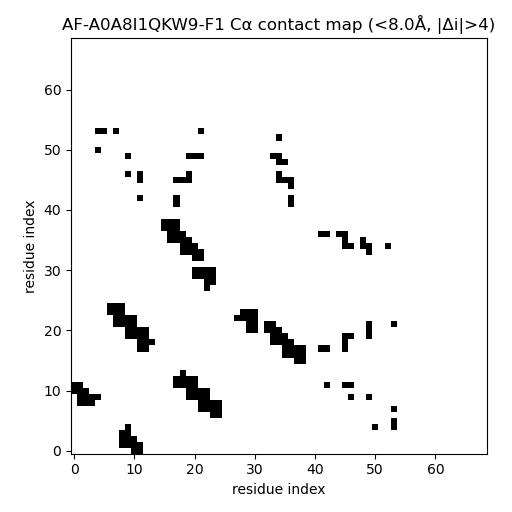-assembly1_C  TM=5.759E-01  e=2.429E+00  Saccharomyces cerevisiae
  4r5g-assembly2_B-2  TM=3.165E-01  e=4.717E+00  Escherichia coli K-12
  3n8e-assembly1_A  TM=2.590E-01  e=3.488E+00  Homo sapiens
  7krw-assembly3_A  TM=3.159E-01  e=7.197E+00  Escherichia coli K-12

Solvent-accessible surface area (backbone atoms only — not comparable to full-atom values): 3890 Å² total; per-residue (Å²): 128,73,45,78,55,97,66,26,40,41,42,69,50,79,72,95,33,26,36,18,42,36,23,43,59,95,74,62,47,71,51,92,69,62,24,64,23,53,65,91,64,30,67,64,49,7,49,56,46,32,52,53,52,51,50,52,53,51,54,52,52,51,54,56,51,65,77,74,110

pLDDT: mean 91.36, std 9.52, range [58.06, 98.12]